Protein AF-W1YAF0-F1 (afdb_monomer_lite)

Radius of gyration: 14.37 Å; chains: 1; bounding box: 37×27×33 Å

Foldseek 3Di:
DADPVGCQVQEPDDDDPVQSVVQVVVFVVFCVVCVVVVNNVVDPDDGHHHDPDWDWDDDPNDTDGD

Sequence (66 aa):
PFPGPGLGVRVLGEVKKEYCDLLRRADAIFIEELRKADLYDKVSQAFTVFLPVRSVGVMGDGRKYD

pLDDT: mean 90.87, std 7.82, range [62.78, 98.5]

InterPro domains:
  IPR001674 GMP synthase, C-terminal [PF00958] (32-66)

Structure (mmCIF, N/CA/C/O backbone):
data_AF-W1YAF0-F1
#
_entry.id   AF-W1YAF0-F1
#
loop_
_atom_site.group_PDB
_atom_site.id
_atom_site.type_symbol
_atom_site.label_atom_id
_atom_site.label_alt_id
_atom_site.label_comp_id
_atom_site.label_asym_id
_atom_site.label_entity_id
_atom_site.label_seq_id
_atom_site.pdbx_PDB_ins_code
_atom_site.Cartn_x
_atom_site.Cartn_y
_atom_site.Cartn_z
_atom_site.occupancy
_atom_site.B_iso_or_equiv
_atom_site.auth_seq_id
_atom_site.auth_comp_id
_atom_site.auth_asym_id
_atom_site.auth_atom_id
_atom_site.pdbx_PDB_model_num
ATOM 1 N N . PRO A 1 1 ? 12.81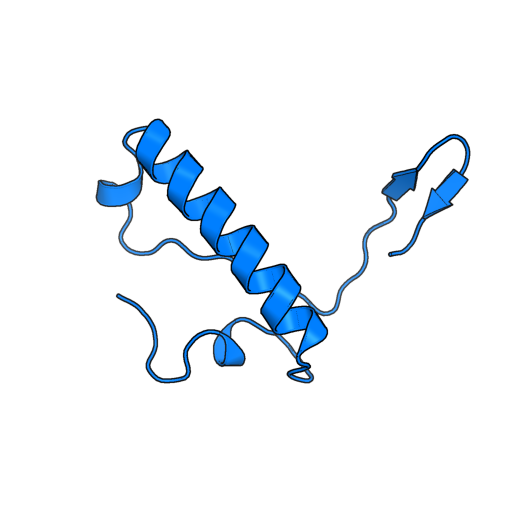1 -6.681 -1.680 1.00 69.94 1 PRO A N 1
ATOM 2 C CA . PRO A 1 1 ? 12.829 -7.657 -0.554 1.00 69.94 1 PRO A CA 1
ATOM 3 C C . PRO A 1 1 ? 11.641 -7.395 0.390 1.00 69.94 1 PRO A C 1
ATOM 5 O O . PRO A 1 1 ? 11.311 -6.230 0.604 1.00 69.94 1 PRO A O 1
ATOM 8 N N . PHE A 1 2 ? 10.985 -8.440 0.914 1.00 73.81 2 PHE A N 1
ATOM 9 C CA . PHE A 1 2 ? 9.849 -8.315 1.844 1.00 73.81 2 PHE A CA 1
ATOM 10 C C . PHE A 1 2 ? 10.323 -8.542 3.294 1.00 73.81 2 PHE A C 1
ATOM 12 O O . PHE A 1 2 ? 11.104 -9.468 3.519 1.00 73.81 2 PHE A O 1
ATOM 19 N N . PRO A 1 3 ? 9.924 -7.705 4.271 1.00 76.75 3 PRO A N 1
ATOM 20 C CA . PRO A 1 3 ? 10.420 -7.808 5.645 1.00 76.75 3 PRO A CA 1
ATOM 21 C C . PRO A 1 3 ? 9.896 -9.069 6.351 1.00 76.75 3 PRO A C 1
ATOM 23 O O . PRO A 1 3 ? 8.761 -9.477 6.122 1.00 76.75 3 PRO A O 1
ATOM 26 N N . GLY A 1 4 ? 10.692 -9.649 7.259 1.00 80.56 4 GLY A N 1
ATOM 27 C CA . GLY A 1 4 ? 10.328 -10.858 8.022 1.00 80.56 4 GLY A CA 1
ATOM 28 C C . GLY A 1 4 ? 9.003 -10.756 8.803 1.00 80.56 4 GLY A C 1
ATOM 29 O O . GLY A 1 4 ? 8.187 -11.666 8.707 1.00 80.56 4 GLY A O 1
ATOM 30 N N . PRO A 1 5 ? 8.717 -9.639 9.501 1.00 83.56 5 PRO A N 1
ATOM 31 C CA . PRO A 1 5 ? 7.414 -9.404 10.146 1.00 83.56 5 PRO A CA 1
ATOM 32 C C . PRO A 1 5 ? 6.241 -9.122 9.184 1.00 83.56 5 PRO A C 1
ATOM 34 O O . PRO A 1 5 ? 5.104 -8.915 9.613 1.00 83.56 5 PRO A O 1
ATOM 37 N N . GLY A 1 6 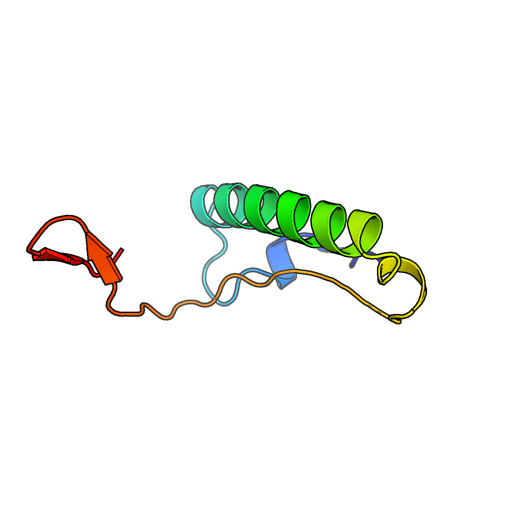? 6.505 -9.047 7.880 1.00 88.25 6 GLY A N 1
ATOM 38 C CA . GLY A 1 6 ? 5.519 -8.819 6.834 1.00 88.25 6 GLY A CA 1
ATOM 39 C C . GLY A 1 6 ? 4.747 -7.505 6.942 1.00 88.25 6 GLY A C 1
ATOM 40 O O . GLY A 1 6 ? 5.337 -6.435 7.071 1.00 88.25 6 GLY A O 1
ATOM 41 N N . LEU A 1 7 ? 3.415 -7.573 6.845 1.00 85.56 7 LEU A N 1
ATOM 42 C CA . LEU A 1 7 ? 2.552 -6.384 6.875 1.00 85.56 7 LEU A CA 1
ATOM 43 C C . LEU A 1 7 ? 2.510 -5.704 8.251 1.00 85.56 7 LEU A C 1
ATOM 45 O O . LEU A 1 7 ? 2.181 -4.524 8.317 1.00 85.56 7 LEU A O 1
ATOM 49 N N . GLY A 1 8 ? 2.872 -6.403 9.333 1.00 86.75 8 GLY A N 1
ATOM 50 C CA . GLY A 1 8 ? 2.803 -5.852 10.690 1.00 86.75 8 GLY A CA 1
ATOM 51 C C . GLY A 1 8 ? 3.670 -4.605 10.871 1.00 86.75 8 GLY A C 1
ATOM 52 O O . GLY A 1 8 ? 3.218 -3.622 11.439 1.00 86.75 8 GLY A O 1
ATOM 53 N N . VAL A 1 9 ? 4.874 -4.591 10.291 1.00 91.81 9 VAL A N 1
ATOM 54 C CA . VAL A 1 9 ? 5.777 -3.419 10.334 1.00 91.81 9 VAL A CA 1
ATOM 55 C C . VAL A 1 9 ? 5.355 -2.279 9.405 1.00 91.81 9 VAL A C 1
ATOM 57 O O . VAL A 1 9 ? 5.962 -1.213 9.422 1.00 91.81 9 VAL A O 1
ATOM 60 N N . ARG A 1 10 ? 4.330 -2.494 8.576 1.00 94.50 10 ARG A N 1
ATOM 61 C CA . ARG A 1 10 ? 3.777 -1.497 7.653 1.00 94.50 10 ARG A CA 1
ATOM 62 C C . ARG A 1 10 ? 2.452 -0.911 8.153 1.00 94.50 10 ARG A C 1
ATOM 64 O O . AR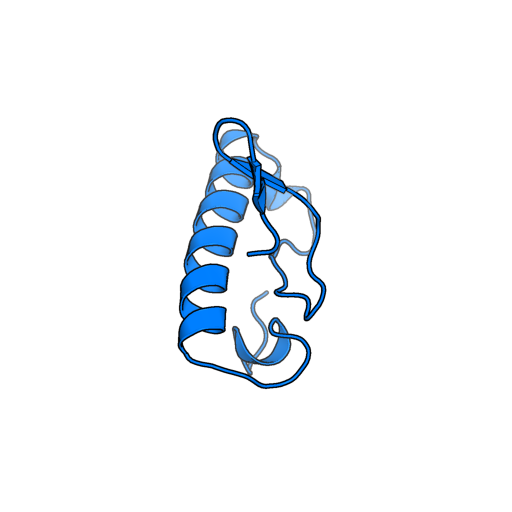G A 1 10 ? 1.868 -0.080 7.465 1.00 94.50 10 ARG A O 1
ATOM 71 N N . VAL A 1 11 ? 1.977 -1.324 9.327 1.00 95.19 11 VAL A N 1
ATOM 72 C CA . VAL A 1 11 ? 0.854 -0.693 10.028 1.00 95.19 11 VAL A CA 1
ATOM 73 C C . VAL A 1 11 ? 1.434 0.108 11.185 1.00 95.19 11 VAL A C 1
ATOM 75 O O . VAL A 1 11 ? 1.950 -0.465 12.141 1.00 95.19 11 VAL A O 1
ATOM 78 N N . LEU A 1 12 ? 1.393 1.437 11.090 1.00 92.38 12 LEU A N 1
ATOM 79 C CA . LEU A 1 12 ? 1.878 2.289 12.169 1.00 92.38 12 LEU A CA 1
ATOM 80 C C . LEU A 1 12 ? 0.822 2.389 13.276 1.00 92.38 12 LEU A C 1
ATOM 82 O O . LEU A 1 12 ? -0.306 2.821 13.040 1.00 92.38 12 LEU A O 1
ATOM 86 N N . GLY A 1 13 ? 1.210 2.015 14.494 1.00 90.12 13 GLY A N 1
ATOM 87 C CA . GLY A 1 13 ? 0.321 1.959 15.654 1.00 90.12 13 GLY A CA 1
ATOM 88 C C . GLY A 1 13 ? -0.198 0.547 15.921 1.00 90.12 13 GLY A C 1
ATOM 89 O O . GLY A 1 13 ? 0.528 -0.434 15.770 1.00 90.12 13 GLY A O 1
ATOM 90 N N . GLU A 1 14 ? -1.447 0.444 16.371 1.00 93.19 14 GLU A N 1
ATOM 91 C CA . GLU A 1 14 ? -2.066 -0.841 16.698 1.00 93.19 14 GLU A CA 1
ATOM 92 C C . GLU A 1 14 ? -2.319 -1.674 15.432 1.00 93.19 14 GLU A C 1
ATOM 94 O O . GLU A 1 14 ? -3.007 -1.239 14.504 1.00 93.19 14 GLU A O 1
ATOM 99 N N . VAL A 1 15 ? -1.798 -2.902 15.406 1.00 93.81 15 VAL A N 1
ATOM 100 C CA . VAL A 1 15 ? -1.997 -3.825 14.285 1.00 93.81 15 VAL A CA 1
ATOM 101 C C . VAL A 1 15 ? -3.364 -4.495 14.409 1.00 93.81 15 VAL A C 1
ATOM 103 O O . VAL A 1 15 ? -3.554 -5.399 15.221 1.00 93.81 15 VAL A O 1
ATOM 106 N N . LYS A 1 16 ? -4.310 -4.085 13.559 1.00 94.31 16 LYS A N 1
ATOM 107 C CA . LYS A 1 16 ? -5.641 -4.698 13.455 1.00 94.31 16 LYS A CA 1
ATOM 108 C C . LYS A 1 16 ? -5.814 -5.442 12.140 1.00 94.31 16 LYS A C 1
ATOM 110 O O . LYS A 1 16 ? -5.275 -5.045 11.107 1.00 94.31 16 LYS A O 1
ATOM 115 N N . LYS A 1 17 ? -6.637 -6.496 12.159 1.00 94.25 17 LYS A N 1
ATOM 116 C CA . LYS A 1 17 ? -6.961 -7.288 10.962 1.00 94.25 17 LYS A CA 1
ATOM 117 C C . LYS A 1 17 ? -7.516 -6.415 9.831 1.00 94.25 17 LYS A C 1
ATOM 119 O O . LYS A 1 17 ? -7.088 -6.556 8.693 1.00 94.25 17 LYS A O 1
ATOM 124 N N . GLU A 1 18 ? -8.417 -5.492 10.155 1.00 94.44 18 GLU A N 1
ATOM 125 C CA . GLU A 1 18 ? -9.023 -4.564 9.192 1.00 94.44 18 GLU A CA 1
ATOM 126 C C . GLU A 1 18 ? -7.986 -3.668 8.488 1.00 94.44 18 GLU A C 1
ATOM 128 O O . GLU A 1 18 ? -8.046 -3.499 7.269 1.00 94.44 18 GLU A O 1
ATOM 133 N N . TYR A 1 19 ? -6.978 -3.176 9.219 1.00 94.44 19 TYR A N 1
ATOM 134 C CA . TYR A 1 19 ? -5.893 -2.369 8.654 1.00 94.44 19 TYR A CA 1
ATOM 135 C C . TYR A 1 19 ? -4.998 -3.214 7.751 1.00 94.44 19 TYR A C 1
ATOM 137 O O . TYR A 1 19 ? -4.661 -2.790 6.650 1.00 94.44 19 TYR A O 1
ATOM 145 N N . CYS A 1 20 ? -4.673 -4.441 8.165 1.00 94.12 20 CYS A N 1
ATOM 146 C CA . CYS A 1 20 ? -3.917 -5.382 7.341 1.00 94.12 20 CYS A CA 1
ATOM 147 C C . CYS A 1 20 ? -4.662 -5.759 6.050 1.00 94.12 20 CYS A C 1
ATOM 149 O O . CYS A 1 20 ? -4.035 -5.904 5.002 1.00 94.12 20 CYS A O 1
ATOM 151 N N . ASP A 1 21 ? -5.988 -5.912 6.105 1.00 95.12 21 ASP A N 1
ATOM 152 C CA . ASP A 1 21 ? -6.816 -6.237 4.941 1.00 95.12 21 ASP A CA 1
ATOM 153 C C . ASP A 1 21 ? -6.918 -5.067 3.957 1.00 95.12 21 ASP A C 1
ATOM 155 O O . ASP A 1 21 ? -6.848 -5.269 2.741 1.00 95.12 21 ASP A O 1
ATOM 159 N N . LEU A 1 22 ? -7.029 -3.835 4.458 1.00 94.88 22 LEU A N 1
ATOM 160 C CA . LEU A 1 22 ? -6.939 -2.639 3.624 1.00 94.88 22 LEU A CA 1
ATOM 161 C C . LEU A 1 22 ? -5.542 -2.489 3.010 1.00 94.88 22 LEU A C 1
ATOM 163 O O . LEU A 1 22 ? -5.423 -2.323 1.797 1.00 94.88 22 LEU A O 1
ATOM 167 N N . LEU A 1 23 ? -4.498 -2.615 3.828 1.00 95.69 23 LEU A N 1
ATOM 168 C CA . LEU A 1 23 ? -3.112 -2.475 3.402 1.00 95.69 23 LEU A CA 1
ATOM 169 C C . LEU A 1 23 ? -2.736 -3.507 2.333 1.00 95.69 23 LEU A C 1
ATOM 171 O O . LEU A 1 23 ? -2.097 -3.157 1.351 1.00 95.69 23 LEU A O 1
ATOM 175 N N . ARG A 1 24 ? -3.185 -4.762 2.464 1.00 95.25 24 ARG A N 1
ATOM 176 C CA . ARG A 1 24 ? -2.941 -5.808 1.458 1.00 95.25 24 ARG A CA 1
ATOM 177 C C . ARG A 1 24 ? -3.533 -5.453 0.093 1.00 95.25 24 ARG A C 1
ATOM 179 O O . ARG A 1 24 ? -2.900 -5.714 -0.924 1.00 95.25 24 ARG A O 1
ATOM 186 N N . ARG A 1 25 ? -4.734 -4.865 0.069 1.00 97.50 25 ARG A N 1
ATOM 187 C CA . ARG A 1 25 ? -5.371 -4.401 -1.175 1.00 97.50 25 ARG A CA 1
ATOM 188 C C . ARG A 1 25 ? -4.614 -3.221 -1.779 1.00 97.50 25 ARG A C 1
ATOM 190 O O . ARG A 1 25 ? -4.363 -3.225 -2.978 1.00 97.50 25 ARG A O 1
ATOM 197 N N . ALA A 1 26 ? -4.220 -2.254 -0.951 1.00 97.31 26 ALA A N 1
ATOM 198 C CA . ALA A 1 26 ? -3.431 -1.107 -1.394 1.00 97.31 26 ALA A CA 1
ATOM 199 C C . ALA A 1 26 ? -2.075 -1.537 -1.980 1.00 97.31 26 ALA A C 1
ATOM 201 O O . ALA A 1 26 ? -1.702 -1.074 -3.054 1.00 97.31 26 ALA A O 1
ATOM 202 N N . ASP A 1 27 ? -1.372 -2.463 -1.320 1.00 96.44 27 ASP A N 1
ATOM 203 C CA . ASP A 1 27 ? -0.082 -2.988 -1.783 1.00 96.44 27 ASP A CA 1
ATOM 204 C C . ASP A 1 27 ? -0.224 -3.724 -3.120 1.00 96.44 27 ASP A C 1
ATOM 206 O O . ASP A 1 27 ? 0.579 -3.508 -4.022 1.00 96.44 27 ASP A O 1
ATOM 210 N N . ALA A 1 28 ? -1.276 -4.538 -3.282 1.00 96.69 28 ALA A N 1
ATOM 211 C CA . ALA A 1 28 ? -1.545 -5.244 -4.533 1.00 96.69 28 ALA A CA 1
ATOM 212 C C . ALA A 1 28 ? -1.723 -4.273 -5.712 1.00 96.69 28 ALA A C 1
ATOM 214 O O . ALA A 1 28 ? -1.054 -4.435 -6.730 1.00 96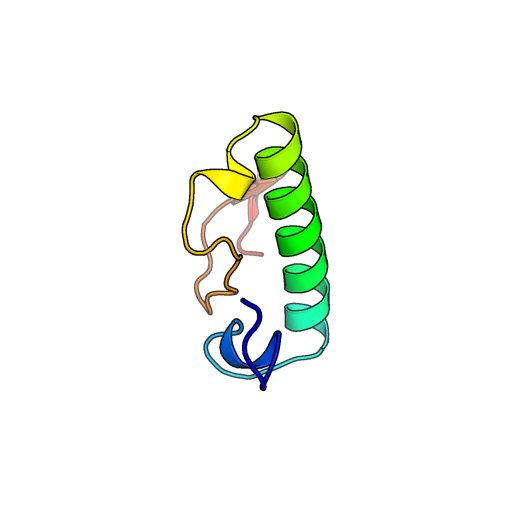.69 28 ALA A O 1
ATOM 215 N N . ILE A 1 29 ? -2.549 -3.234 -5.538 1.00 98.25 29 ILE A N 1
ATOM 216 C CA . ILE A 1 29 ? -2.764 -2.195 -6.558 1.00 98.25 29 ILE A CA 1
ATOM 217 C C . ILE A 1 29 ? -1.450 -1.465 -6.853 1.00 98.25 29 ILE A C 1
ATOM 219 O O . ILE A 1 29 ? -1.062 -1.316 -8.007 1.00 98.25 29 ILE A O 1
ATOM 223 N N . PHE A 1 30 ? -0.727 -1.040 -5.816 1.00 97.75 30 PHE A N 1
ATOM 224 C CA . PHE A 1 30 ? 0.515 -0.288 -5.978 1.00 97.75 30 PHE A CA 1
ATOM 225 C C . PHE A 1 30 ? 1.584 -1.063 -6.763 1.00 97.75 30 PHE A C 1
ATOM 227 O O . PHE A 1 30 ? 2.217 -0.511 -7.665 1.00 97.75 30 PHE A O 1
ATOM 234 N N . ILE A 1 31 ? 1.773 -2.349 -6.451 1.00 96.88 31 ILE A N 1
ATOM 235 C CA . ILE A 1 31 ? 2.730 -3.204 -7.160 1.00 96.88 31 ILE A CA 1
ATOM 236 C C . ILE A 1 31 ? 2.272 -3.493 -8.593 1.00 96.88 31 ILE A C 1
ATOM 238 O O . ILE A 1 31 ? 3.109 -3.514 -9.497 1.00 96.88 31 ILE A O 1
ATOM 242 N N . GLU A 1 32 ? 0.974 -3.706 -8.819 1.00 98.31 32 GLU A N 1
ATOM 243 C CA . GLU A 1 32 ? 0.419 -3.911 -10.160 1.00 98.31 32 GLU A CA 1
ATOM 244 C C . GLU A 1 32 ? 0.688 -2.700 -11.066 1.00 98.31 32 GLU A C 1
ATOM 246 O O . GLU A 1 32 ? 1.215 -2.861 -12.167 1.00 98.31 32 GLU A O 1
ATOM 251 N N . GLU A 1 33 ? 0.420 -1.488 -10.581 1.00 98.50 33 GLU A N 1
ATOM 252 C CA . GLU A 1 33 ? 0.636 -0.257 -11.348 1.00 98.50 33 GLU A CA 1
ATOM 253 C C . GLU A 1 33 ? 2.125 0.026 -11.598 1.00 98.50 33 GLU A C 1
ATOM 255 O O . GLU A 1 33 ? 2.508 0.402 -12.706 1.00 98.50 33 GLU A O 1
ATOM 260 N N . LEU A 1 34 ? 3.002 -0.244 -10.623 1.00 98.06 34 LEU A N 1
ATOM 261 C CA . LEU A 1 34 ? 4.454 -0.160 -10.830 1.00 98.06 34 LEU A CA 1
ATOM 262 C C . LEU A 1 34 ? 4.954 -1.105 -11.928 1.00 98.06 34 LEU A C 1
ATOM 264 O O . LEU A 1 34 ? 5.884 -0.757 -12.658 1.00 98.06 34 LEU A O 1
ATOM 268 N N . ARG A 1 35 ? 4.370 -2.305 -12.032 1.00 97.69 35 ARG A N 1
ATOM 269 C CA . ARG A 1 35 ? 4.707 -3.271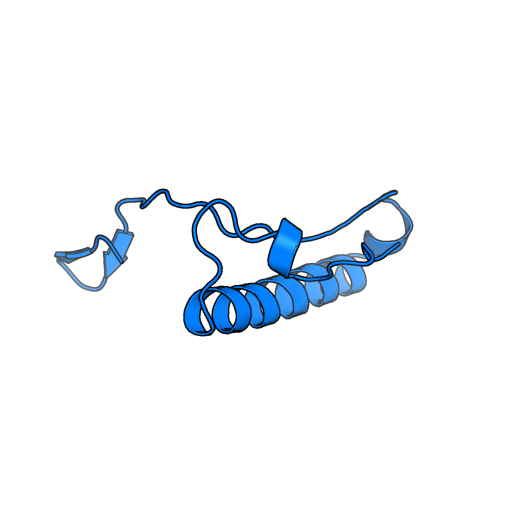 -13.087 1.00 97.69 35 ARG A CA 1
ATOM 270 C C . ARG A 1 35 ? 4.175 -2.820 -14.441 1.00 97.69 35 ARG A C 1
ATOM 272 O O . ARG A 1 35 ? 4.934 -2.847 -15.399 1.00 97.69 35 ARG A O 1
ATOM 279 N N . LYS A 1 36 ? 2.923 -2.354 -14.516 1.00 98.50 36 LYS A N 1
ATOM 280 C CA . LYS A 1 36 ? 2.335 -1.806 -15.754 1.00 98.50 36 LYS A CA 1
ATOM 281 C C . LYS A 1 36 ? 3.111 -0.607 -16.301 1.00 98.50 36 LYS A C 1
ATOM 283 O O . LYS A 1 36 ? 3.126 -0.399 -17.507 1.00 98.50 36 LYS A O 1
ATOM 288 N N . ALA A 1 37 ? 3.739 0.174 -15.423 1.00 98.25 37 ALA A N 1
ATOM 289 C CA . ALA A 1 37 ? 4.542 1.336 -15.790 1.00 98.25 37 ALA A CA 1
ATOM 290 C C . ALA A 1 37 ? 6.029 1.021 -16.067 1.00 98.25 37 ALA A C 1
ATOM 292 O O . ALA A 1 37 ? 6.816 1.951 -16.253 1.00 98.25 37 ALA A O 1
ATOM 293 N N . ASP A 1 38 ? 6.452 -0.250 -16.040 1.00 97.88 38 ASP A N 1
ATOM 294 C CA . ASP A 1 38 ? 7.863 -0.659 -16.156 1.00 97.88 38 ASP A CA 1
ATOM 295 C C . ASP A 1 38 ? 8.789 0.060 -15.151 1.00 97.88 38 ASP A C 1
ATOM 297 O O . ASP A 1 38 ? 9.929 0.435 -15.457 1.00 97.88 38 ASP A O 1
ATOM 301 N N . LEU A 1 39 ? 8.282 0.318 -13.942 1.00 97.75 39 LEU A N 1
ATOM 302 C CA . LEU A 1 39 ? 9.001 1.005 -12.864 1.00 97.75 39 LEU A CA 1
ATOM 303 C C . LEU A 1 39 ? 9.443 0.059 -11.747 1.00 97.75 39 LEU A C 1
ATOM 305 O O . LEU A 1 39 ? 10.369 0.393 -11.012 1.00 97.75 39 LEU A O 1
ATOM 309 N N . TYR A 1 40 ? 8.805 -1.106 -11.614 1.00 96.12 40 TYR A N 1
ATOM 310 C CA . TYR A 1 40 ? 9.045 -2.027 -10.501 1.00 96.12 40 TYR A CA 1
ATOM 311 C C . TYR A 1 40 ? 10.527 -2.409 -10.342 1.00 96.12 40 TYR A C 1
ATOM 313 O O . TYR A 1 40 ? 11.061 -2.334 -9.239 1.00 96.12 40 TYR A O 1
ATOM 321 N N . ASP A 1 41 ? 11.213 -2.732 -11.440 1.00 95.75 41 ASP A N 1
ATOM 322 C CA . ASP A 1 41 ? 12.630 -3.125 -11.413 1.00 95.75 41 ASP A CA 1
ATOM 323 C C . ASP A 1 41 ? 13.600 -1.927 -11.397 1.00 95.75 41 ASP A C 1
ATOM 325 O O . ASP A 1 41 ? 14.815 -2.103 -11.322 1.00 95.75 41 ASP A O 1
ATOM 329 N N . LYS A 1 42 ? 13.082 -0.691 -11.449 1.00 97.19 42 LYS A N 1
ATOM 330 C CA . LYS A 1 42 ? 13.875 0.552 -11.398 1.00 97.19 42 LYS A CA 1
ATOM 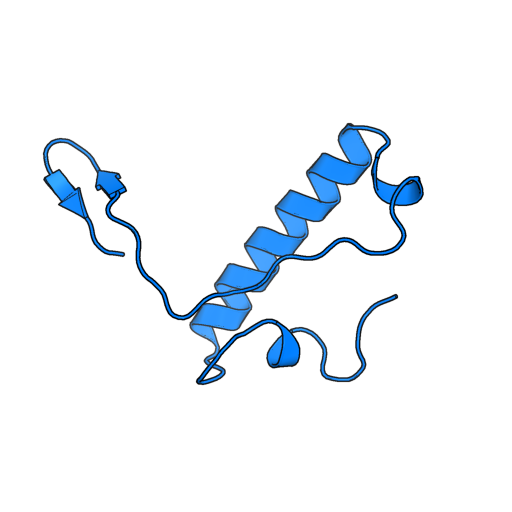331 C C . LYS A 1 42 ? 14.003 1.122 -9.986 1.00 97.19 42 LYS A C 1
ATOM 333 O O . LYS A 1 42 ? 14.702 2.114 -9.790 1.00 97.19 42 LYS A O 1
ATOM 338 N N . VAL A 1 43 ? 13.331 0.522 -9.004 1.00 94.94 43 VAL A N 1
ATOM 339 C CA . VAL A 1 43 ? 13.352 0.956 -7.603 1.00 94.94 43 VAL A CA 1
ATOM 340 C C . VAL A 1 43 ? 13.918 -0.141 -6.707 1.00 94.94 43 VAL A C 1
ATOM 342 O O . VAL A 1 43 ? 13.705 -1.328 -6.933 1.00 94.94 43 VAL A O 1
ATOM 345 N N . SER A 1 44 ? 14.638 0.248 -5.654 1.00 94.06 44 SER A N 1
ATOM 346 C CA . SER A 1 44 ? 15.214 -0.712 -4.701 1.00 94.06 44 SER A CA 1
ATOM 347 C C . SER A 1 44 ? 14.149 -1.362 -3.810 1.00 94.06 44 SER A C 1
ATOM 349 O O . SER A 1 44 ? 14.250 -2.542 -3.458 1.00 94.06 44 SER A O 1
ATOM 351 N N . GLN A 1 45 ? 13.120 -0.598 -3.431 1.00 92.56 45 GLN A N 1
ATOM 352 C CA . GLN A 1 45 ? 11.987 -1.051 -2.631 1.00 92.56 45 GLN A CA 1
ATOM 353 C C . GLN A 1 45 ? 10.705 -0.318 -3.033 1.00 92.56 45 GLN A C 1
ATOM 355 O O . GLN A 1 45 ? 10.714 0.882 -3.290 1.00 92.56 45 GLN A O 1
ATOM 360 N N . ALA A 1 46 ? 9.596 -1.053 -3.018 1.00 94.31 46 ALA A N 1
ATOM 361 C CA . ALA A 1 46 ? 8.256 -0.552 -3.275 1.00 94.31 46 ALA A CA 1
ATOM 362 C C . ALA A 1 46 ? 7.279 -1.230 -2.310 1.00 94.31 46 ALA A C 1
ATOM 364 O O . ALA A 1 46 ? 7.249 -2.460 -2.227 1.00 94.31 46 ALA A O 1
ATOM 365 N N . PHE A 1 47 ? 6.531 -0.439 -1.543 1.00 94.19 47 PHE A N 1
ATOM 366 C CA . PHE A 1 47 ? 5.484 -0.915 -0.646 1.00 94.19 47 PHE A CA 1
ATOM 367 C C . PHE A 1 47 ? 4.569 0.221 -0.191 1.00 94.19 47 PHE A C 1
ATOM 369 O O . PHE A 1 47 ? 4.927 1.395 -0.259 1.00 94.19 47 PHE A O 1
ATOM 376 N N . THR A 1 48 ? 3.410 -0.155 0.336 1.00 96.00 48 THR A N 1
ATOM 377 C CA . THR A 1 48 ? 2.459 0.750 0.989 1.00 96.00 48 THR A CA 1
ATOM 378 C C . THR A 1 48 ? 2.564 0.676 2.516 1.00 96.00 48 THR A C 1
ATOM 380 O O . THR A 1 48 ? 3.049 -0.313 3.073 1.00 96.00 48 THR A O 1
ATOM 383 N N . VAL A 1 49 ? 2.123 1.732 3.207 1.00 95.81 49 VAL A N 1
ATOM 384 C CA . VAL A 1 49 ? 2.104 1.838 4.677 1.00 95.81 49 VAL A CA 1
ATOM 385 C C . VAL A 1 49 ? 0.747 2.380 5.117 1.00 95.81 49 VAL A C 1
ATOM 387 O O . VAL A 1 49 ? 0.229 3.316 4.511 1.00 95.81 49 VAL A O 1
ATOM 390 N N . PHE A 1 50 ? 0.178 1.809 6.178 1.00 95.00 50 PHE A N 1
ATOM 391 C CA . PHE A 1 50 ? -1.018 2.332 6.832 1.00 95.00 50 PHE A CA 1
ATOM 392 C C . PHE A 1 50 ? -0.605 3.309 7.937 1.00 95.00 50 PHE A C 1
ATOM 394 O O . PHE A 1 50 ? 0.101 2.931 8.875 1.00 95.00 50 PHE A O 1
ATOM 401 N N . LEU A 1 51 ? -1.038 4.565 7.821 1.00 94.38 51 LEU A N 1
ATOM 402 C CA . LEU A 1 51 ? -0.750 5.623 8.788 1.00 94.38 51 LEU A CA 1
ATOM 403 C C . LEU A 1 51 ? -1.962 5.837 9.713 1.00 94.38 51 LEU A C 1
ATOM 405 O O . LEU A 1 51 ? -3.086 5.871 9.216 1.00 94.38 51 LEU A O 1
ATOM 409 N N . PRO A 1 52 ? -1.776 6.069 11.026 1.00 87.31 52 PRO A N 1
ATOM 410 C CA . PRO A 1 52 ? -2.859 6.342 11.971 1.00 87.31 52 PRO A CA 1
ATOM 411 C C . PRO A 1 52 ? -3.311 7.810 11.892 1.00 87.31 52 PRO A C 1
ATOM 413 O O . PRO A 1 52 ? -3.552 8.458 12.908 1.00 87.31 52 PRO A O 1
ATOM 416 N N . VAL A 1 53 ? -3.381 8.359 10.680 1.00 89.50 53 VAL A N 1
ATOM 417 C CA . VAL A 1 53 ? -3.820 9.729 10.408 1.00 89.50 53 VAL A CA 1
ATOM 418 C C . VAL A 1 53 ? -4.991 9.685 9.443 1.00 89.50 53 VAL A C 1
ATOM 420 O O . VAL A 1 53 ? -5.036 8.848 8.545 1.00 89.50 53 VAL A O 1
ATOM 423 N N . ARG A 1 54 ? -5.943 10.592 9.640 1.00 86.00 54 ARG A N 1
ATOM 424 C CA . ARG A 1 54 ? -7.135 10.711 8.801 1.00 86.00 54 ARG A CA 1
ATOM 425 C C . ARG A 1 54 ? -7.053 12.008 8.019 1.00 86.00 54 ARG A C 1
ATOM 427 O O . ARG A 1 54 ? -6.673 13.041 8.572 1.00 86.00 54 ARG A O 1
ATOM 434 N N . SER A 1 55 ? -7.404 11.950 6.745 1.00 87.25 55 SER A N 1
ATOM 435 C CA . SER A 1 55 ? -7.590 13.129 5.907 1.00 87.25 55 SER A CA 1
ATOM 436 C C . SER A 1 55 ? -9.081 13.416 5.746 1.00 87.25 55 SER A C 1
ATOM 438 O O . SER A 1 55 ? -9.932 12.570 6.015 1.00 87.25 55 SER A O 1
ATOM 440 N N . VAL A 1 56 ? -9.414 14.643 5.346 1.00 89.62 56 VAL A N 1
ATOM 441 C CA . VAL A 1 56 ? -10.798 14.993 5.019 1.00 89.62 56 VAL A CA 1
ATOM 442 C C . VAL A 1 56 ? -11.046 14.638 3.562 1.00 89.62 56 VAL A C 1
ATOM 444 O O . VAL A 1 56 ? -10.444 15.232 2.668 1.00 89.62 56 VAL A O 1
ATOM 447 N N . GLY A 1 57 ? -11.938 13.681 3.334 1.00 86.12 57 GLY A N 1
ATOM 448 C CA . GLY A 1 57 ? -12.456 13.346 2.014 1.00 86.12 57 GLY A CA 1
ATOM 449 C C . GLY A 1 57 ? -13.794 14.028 1.743 1.00 86.12 57 GLY A C 1
ATOM 450 O O . GLY A 1 57 ? -14.480 14.485 2.660 1.00 86.12 57 GLY A O 1
ATOM 451 N N . VAL A 1 58 ? -14.196 14.060 0.476 1.00 86.75 58 VAL A N 1
ATOM 452 C CA . VAL A 1 58 ? -15.566 14.396 0.074 1.00 86.75 58 VAL A CA 1
ATOM 453 C C . VAL A 1 58 ? -16.206 13.129 -0.480 1.00 86.75 58 VAL A C 1
ATOM 455 O O . VAL A 1 58 ? -15.619 12.459 -1.327 1.00 86.75 58 VAL A O 1
ATOM 458 N N . MET A 1 59 ? -17.388 12.780 0.021 1.00 84.25 59 MET A N 1
ATOM 459 C CA . MET A 1 59 ? -18.175 11.647 -0.465 1.00 84.25 59 MET A CA 1
ATOM 460 C C . MET A 1 59 ? -19.618 12.119 -0.663 1.00 84.25 59 MET A C 1
ATOM 462 O O . MET A 1 59 ? -20.296 12.459 0.307 1.00 84.25 59 MET A O 1
ATOM 466 N N . GLY A 1 60 ? -20.074 12.175 -1.920 1.00 86.81 60 GLY A N 1
ATOM 467 C CA . GLY A 1 60 ? -21.307 12.887 -2.280 1.00 86.81 60 GLY A CA 1
ATOM 468 C C . GLY A 1 60 ? -21.161 14.391 -2.025 1.00 86.81 60 GLY A C 1
ATOM 469 O O . GLY A 1 60 ? -20.130 14.967 -2.363 1.00 86.81 60 GLY A O 1
ATOM 470 N N . ASP A 1 61 ? -22.149 14.997 -1.363 1.00 89.00 61 ASP A N 1
ATOM 471 C CA . ASP A 1 61 ? -22.146 16.428 -1.009 1.00 89.00 61 ASP A CA 1
ATOM 472 C C . ASP A 1 61 ? -21.576 16.712 0.400 1.00 89.00 61 ASP A C 1
ATOM 474 O O . ASP A 1 61 ? -21.583 17.849 0.875 1.00 89.00 61 ASP A O 1
ATOM 478 N N . GLY A 1 62 ? -21.092 15.680 1.104 1.00 78.12 62 GLY A N 1
ATOM 479 C CA . GLY A 1 62 ? -20.618 15.765 2.488 1.00 78.12 62 GLY A CA 1
ATOM 480 C C . GLY A 1 62 ? -19.110 15.556 2.648 1.00 78.12 62 GLY A C 1
ATOM 481 O O . GLY A 1 62 ? -18.471 14.832 1.881 1.00 78.12 62 GLY A O 1
ATOM 482 N N . ARG A 1 63 ? -18.536 16.152 3.704 1.00 80.19 63 ARG A N 1
ATOM 483 C CA . ARG A 1 63 ? -17.173 15.832 4.167 1.00 80.19 63 ARG A CA 1
ATOM 484 C C . ARG A 1 63 ? -17.195 14.518 4.952 1.00 80.19 63 ARG A C 1
ATOM 486 O O . ARG A 1 63 ? -18.054 14.343 5.814 1.00 80.19 63 ARG A O 1
ATOM 493 N N . LYS A 1 64 ? -16.237 13.625 4.696 1.00 76.69 64 LYS A N 1
ATOM 494 C CA . LYS A 1 64 ? -16.064 12.345 5.398 1.00 76.69 64 LYS A CA 1
ATOM 495 C C . LYS A 1 64 ? -14.662 12.254 6.004 1.00 76.69 64 LYS A C 1
ATOM 497 O O . LYS A 1 64 ? -13.705 12.764 5.428 1.00 76.69 64 LYS A O 1
ATOM 502 N N . TYR A 1 65 ? -14.572 11.607 7.161 1.00 72.06 65 TYR A N 1
ATOM 503 C CA . TYR A 1 65 ? -13.342 11.415 7.941 1.00 72.06 65 TYR A CA 1
ATOM 504 C C . TYR A 1 65 ? -12.989 9.925 8.098 1.00 72.06 65 TYR A C 1
ATOM 506 O O . TYR A 1 65 ? -12.359 9.560 9.092 1.00 72.06 65 TYR A O 1
ATOM 514 N N . ASP A 1 66 ? -13.478 9.075 7.186 1.00 62.78 66 ASP A N 1
ATOM 515 C CA . ASP A 1 66 ? -13.060 7.665 7.124 1.00 62.78 66 ASP A CA 1
ATOM 516 C C . ASP A 1 66 ? -11.566 7.561 6.797 1.00 62.78 66 ASP A C 1
ATOM 518 O O . ASP A 1 66 ? -11.110 8.326 5.914 1.00 62.78 66 ASP A O 1
#

Organism: NCBI:txid408170

Secondary structure (DSSP, 8-state):
---TTGGGGGB-SS--HHHHHHHHHHHHHHHHHHHHTT-GGGSS-----B-S----EEETTEEE--